Protein AF-A0A7T8HKU7-F1 (afdb_monomer)

Nearest PDB structures (foldseek):
  2hj9-assembly1_B  TM=3.446E-01  e=1.027E+00  Vibrio harveyi
  6kj7-assembly1_A  TM=3.377E-01  e=4.623E+00  Escherichia coli K-12
  3czc-assembly1_A  TM=3.729E-01  e=8.892E+00  Streptococcus mutans
  7zal-assembly3_FFF  TM=2.845E-01  e=6.412E+00  Cafeteria roenbergensis virus

Structure (mmCIF, N/CA/C/O backbone):
data_AF-A0A7T8HKU7-F1
#
_entry.id   AF-A0A7T8HKU7-F1
#
loop_
_atom_site.group_PDB
_atom_site.id
_atom_site.type_symbol
_atom_site.label_atom_id
_atom_site.label_alt_id
_atom_site.label_comp_id
_atom_site.label_asym_id
_atom_site.label_entity_id
_atom_site.label_seq_id
_atom_site.pdbx_PDB_ins_code
_atom_site.Cartn_x
_atom_site.Cartn_y
_atom_site.Cartn_z
_atom_site.occupancy
_atom_site.B_iso_or_equiv
_atom_site.auth_seq_id
_atom_site.auth_comp_id
_atom_site.auth_asym_id
_atom_site.auth_atom_id
_atom_site.pdbx_PDB_model_num
ATOM 1 N N . MET A 1 1 ? 14.904 -51.745 32.353 1.00 44.75 1 MET A N 1
ATOM 2 C CA . MET A 1 1 ? 15.086 -50.572 31.466 1.00 44.75 1 MET A CA 1
ATOM 3 C C . MET A 1 1 ? 13.757 -50.290 30.767 1.00 44.75 1 MET A C 1
ATOM 5 O O . MET A 1 1 ? 13.459 -50.963 29.797 1.00 44.75 1 MET A O 1
ATOM 9 N N . CYS A 1 2 ? 12.907 -49.401 31.296 1.00 52.78 2 CYS A N 1
ATOM 10 C CA . CYS A 1 2 ? 11.575 -49.121 30.721 1.00 52.78 2 CYS A CA 1
ATOM 11 C C . CYS A 1 2 ? 11.129 -47.667 30.998 1.00 52.78 2 CYS A C 1
ATOM 13 O O . CYS A 1 2 ? 10.018 -47.421 31.447 1.00 52.78 2 CYS A O 1
ATOM 15 N N . ILE A 1 3 ? 12.040 -46.697 30.829 1.00 51.31 3 ILE A N 1
ATOM 16 C CA . ILE A 1 3 ? 11.778 -45.273 31.145 1.00 51.31 3 ILE A CA 1
ATOM 17 C C . ILE A 1 3 ? 11.842 -44.380 29.886 1.00 51.31 3 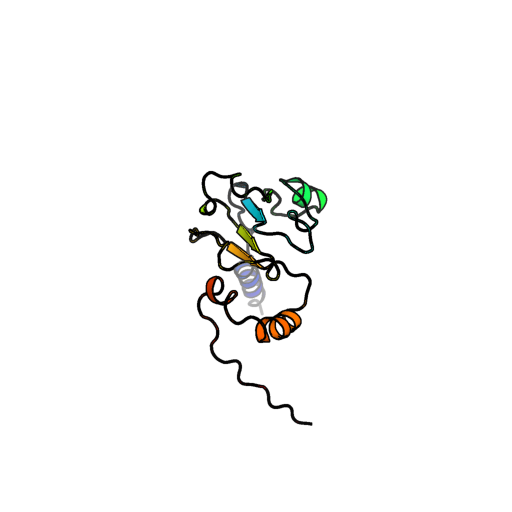ILE A C 1
ATOM 19 O O . ILE A 1 3 ? 11.428 -43.228 29.914 1.00 51.31 3 ILE A O 1
ATOM 23 N N . THR A 1 4 ? 12.279 -44.890 28.732 1.00 56.50 4 THR A N 1
ATOM 24 C CA . THR A 1 4 ? 12.531 -44.049 27.544 1.00 56.50 4 THR A CA 1
ATOM 25 C C . THR A 1 4 ? 11.332 -43.863 26.609 1.00 56.50 4 THR A C 1
ATOM 27 O O . THR A 1 4 ? 11.353 -42.953 25.790 1.00 56.50 4 THR A O 1
ATOM 30 N N . ALA A 1 5 ? 10.271 -44.671 26.715 1.00 55.97 5 ALA A N 1
ATOM 31 C CA . ALA A 1 5 ? 9.126 -44.573 25.798 1.00 55.97 5 ALA A CA 1
ATOM 32 C C . ALA A 1 5 ? 8.151 -43.430 26.157 1.00 55.97 5 ALA A C 1
ATOM 34 O O . ALA A 1 5 ? 7.617 -42.768 25.269 1.00 55.97 5 ALA A O 1
ATOM 35 N N . LEU A 1 6 ? 7.952 -43.152 27.453 1.00 54.91 6 LEU A N 1
ATOM 36 C CA . LEU A 1 6 ? 7.047 -42.091 27.920 1.00 54.91 6 LEU A CA 1
ATOM 37 C C . LEU A 1 6 ? 7.608 -40.676 27.699 1.00 54.91 6 LEU A C 1
ATOM 39 O O . LEU A 1 6 ? 6.844 -39.761 27.395 1.00 54.91 6 LEU A O 1
ATOM 43 N N . SER A 1 7 ? 8.927 -40.483 27.802 1.00 58.00 7 SER A N 1
ATOM 44 C CA . SER A 1 7 ? 9.551 -39.164 27.610 1.00 58.00 7 SER A CA 1
ATOM 45 C C . SER A 1 7 ? 9.520 -38.704 26.148 1.00 58.00 7 SER A C 1
ATOM 47 O O . SER A 1 7 ? 9.312 -37.522 25.870 1.00 58.00 7 SER A O 1
ATOM 49 N N . VAL A 1 8 ? 9.665 -39.634 25.200 1.00 59.22 8 VAL A N 1
ATOM 50 C CA . VAL A 1 8 ? 9.607 -39.339 23.761 1.00 59.22 8 VAL A CA 1
ATOM 51 C C . VAL A 1 8 ? 8.188 -38.942 23.341 1.00 59.22 8 VAL A C 1
ATOM 53 O O . VAL A 1 8 ? 8.017 -37.942 22.647 1.00 59.22 8 VAL A O 1
ATOM 56 N N . LEU A 1 9 ? 7.159 -39.641 23.831 1.00 55.94 9 LEU A N 1
ATOM 57 C CA . LEU A 1 9 ? 5.757 -39.304 23.547 1.00 55.94 9 LEU A CA 1
ATOM 58 C C . LEU A 1 9 ? 5.339 -37.946 24.130 1.00 55.94 9 LEU A C 1
ATOM 60 O O . LEU A 1 9 ? 4.647 -37.179 23.459 1.00 55.94 9 LEU A O 1
ATOM 64 N N . LEU A 1 10 ? 5.804 -37.601 25.336 1.00 55.50 10 LEU A N 1
ATOM 65 C CA . LEU A 1 10 ? 5.524 -36.295 25.939 1.00 55.50 10 LEU A CA 1
ATOM 66 C C . LEU A 1 10 ? 6.181 -35.151 25.145 1.00 55.50 10 LEU A C 1
ATOM 68 O O . LEU A 1 10 ? 5.586 -34.091 24.976 1.00 55.50 10 LEU A O 1
ATOM 72 N N . THR A 1 11 ? 7.373 -35.386 24.591 1.00 56.94 11 THR A N 1
ATOM 73 C CA . THR A 1 11 ? 8.101 -34.394 23.782 1.00 56.94 11 THR A CA 1
ATOM 74 C C . THR A 1 11 ? 7.449 -34.190 22.410 1.00 56.94 11 THR A C 1
ATOM 76 O O . THR A 1 11 ? 7.356 -33.058 21.934 1.00 56.94 11 THR A O 1
ATOM 79 N N . ILE A 1 12 ? 6.926 -35.254 21.791 1.00 57.00 12 ILE A N 1
ATOM 80 C CA . ILE A 1 12 ? 6.144 -35.156 20.546 1.00 57.00 12 ILE A CA 1
ATOM 81 C C . ILE A 1 12 ? 4.862 -34.345 20.787 1.00 57.00 12 ILE A C 1
ATOM 83 O O . ILE A 1 12 ? 4.508 -33.516 19.955 1.00 57.00 12 ILE A O 1
ATOM 87 N N . CYS A 1 13 ? 4.208 -34.506 21.942 1.00 56.12 13 CYS A N 1
ATOM 88 C CA . CYS A 1 13 ? 2.997 -33.758 22.292 1.00 56.12 13 CYS A CA 1
ATOM 89 C C . CYS A 1 13 ? 3.285 -32.273 22.603 1.00 56.12 13 CYS A C 1
ATOM 91 O O . CYS A 1 13 ? 2.556 -31.391 22.159 1.00 56.12 13 CYS A O 1
ATOM 93 N N . LEU A 1 14 ? 4.394 -31.976 23.292 1.00 56.59 14 LEU A N 1
ATOM 94 C CA . LEU A 1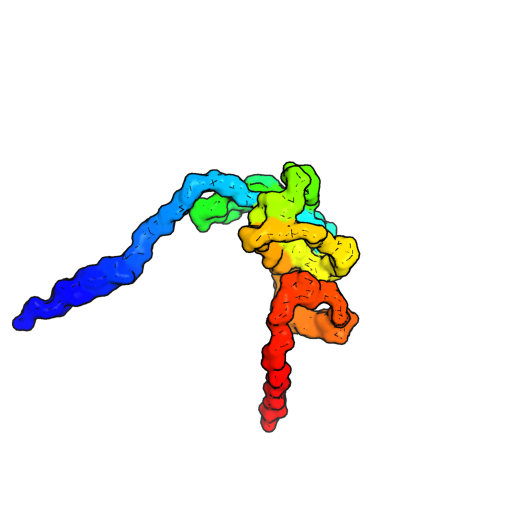 14 ? 4.819 -30.604 23.617 1.00 56.59 14 LEU A CA 1
ATOM 95 C C . LEU A 1 14 ? 5.365 -29.821 22.407 1.00 56.59 14 LEU A C 1
ATOM 97 O O . LEU A 1 14 ? 5.438 -28.593 22.452 1.00 56.59 14 LEU A O 1
ATOM 101 N N . THR A 1 15 ? 5.744 -30.508 21.326 1.00 56.88 15 THR A N 1
ATOM 102 C CA . THR A 1 15 ? 6.215 -29.891 20.072 1.00 56.88 15 THR A CA 1
ATOM 103 C C . THR A 1 15 ? 5.182 -29.940 18.947 1.00 56.88 15 THR A C 1
ATOM 105 O O . THR A 1 15 ? 5.373 -29.283 17.918 1.00 56.88 15 THR A O 1
ATOM 108 N N . TRP A 1 16 ? 4.059 -30.641 19.143 1.00 49.16 16 TRP A N 1
ATOM 109 C CA . TRP A 1 16 ? 2.934 -30.635 18.216 1.00 49.16 16 TRP A CA 1
ATOM 110 C C . TRP A 1 16 ? 2.253 -29.263 18.248 1.00 49.16 16 TRP A C 1
ATOM 112 O O . TRP A 1 16 ? 1.306 -29.006 18.990 1.00 49.16 16 TRP A O 1
ATOM 122 N N . ARG A 1 17 ? 2.733 -28.344 17.405 1.00 61.12 17 ARG A N 1
ATOM 123 C CA . ARG A 1 17 ? 1.914 -27.219 16.959 1.00 61.12 17 ARG A CA 1
ATOM 124 C C . ARG A 1 17 ? 0.782 -27.831 16.144 1.00 61.12 17 ARG A C 1
ATOM 126 O O . ARG A 1 17 ? 0.975 -28.146 14.973 1.00 61.12 17 ARG A O 1
ATOM 133 N N . GLY A 1 18 ? -0.361 -28.058 16.791 1.00 57.41 18 GLY A N 1
ATOM 134 C CA . GLY A 1 18 ? -1.584 -28.481 16.118 1.00 57.41 18 GLY A CA 1
ATOM 135 C C . GLY A 1 18 ? -1.896 -27.591 14.908 1.00 57.41 18 GLY A C 1
ATOM 136 O O . GLY A 1 18 ? -1.312 -26.508 14.769 1.00 57.41 18 GLY A O 1
ATOM 137 N N . PRO A 1 19 ? -2.795 -28.028 14.010 1.00 63.00 19 PRO A N 1
ATOM 138 C CA . PRO A 1 19 ? -3.178 -27.235 12.851 1.00 63.00 19 PRO A CA 1
ATOM 139 C C . PRO A 1 19 ? -3.534 -25.823 13.314 1.00 63.00 19 PRO A C 1
ATOM 141 O O . PRO A 1 19 ? -4.375 -25.644 14.196 1.00 63.00 19 PRO A O 1
ATOM 144 N N . VAL A 1 20 ? -2.836 -24.827 12.762 1.00 64.56 20 VAL A N 1
ATOM 145 C CA . VAL A 1 20 ? -3.129 -23.417 13.019 1.00 64.56 20 VAL A CA 1
ATOM 146 C C . VAL A 1 20 ? -4.603 -23.230 12.694 1.00 64.56 20 VAL A C 1
ATOM 148 O O . VAL A 1 20 ? -4.987 -23.348 11.532 1.00 64.56 20 VAL A O 1
ATOM 151 N N . LEU A 1 21 ? -5.429 -22.992 13.713 1.00 56.91 21 LEU A N 1
ATOM 152 C CA . LEU A 1 21 ? -6.835 -22.668 13.521 1.00 56.91 21 LEU A CA 1
ATOM 153 C C . LEU A 1 21 ? -6.872 -21.328 12.787 1.00 56.91 21 LEU A C 1
ATOM 155 O O . LEU A 1 21 ? -6.646 -20.272 13.377 1.00 56.91 21 LEU A O 1
ATOM 159 N N . ILE A 1 22 ? -7.045 -21.383 11.467 1.00 60.34 22 ILE A N 1
ATOM 160 C CA . ILE A 1 22 ? -7.225 -20.200 10.635 1.00 60.34 22 ILE A CA 1
ATOM 161 C C . ILE A 1 22 ? -8.612 -19.661 11.015 1.00 60.34 22 ILE A C 1
ATOM 163 O O . ILE A 1 22 ? -9.595 -20.383 10.836 1.00 60.34 22 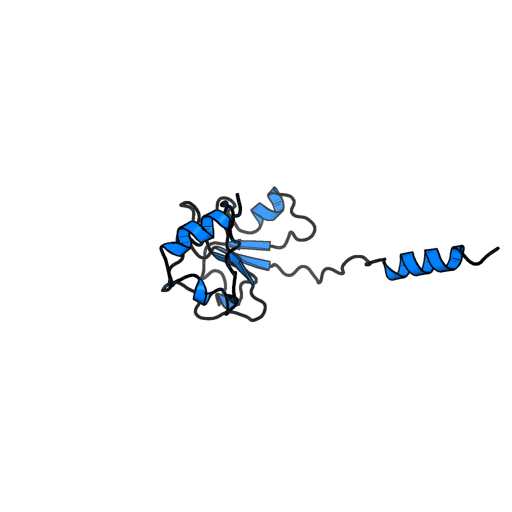ILE A O 1
ATOM 167 N N . PRO A 1 23 ? -8.719 -18.446 11.591 1.00 59.81 23 PRO A N 1
ATOM 168 C CA . PRO A 1 23 ? -10.017 -17.831 11.849 1.00 59.81 23 PRO A CA 1
ATOM 169 C C . PRO A 1 23 ? -10.821 -17.784 10.541 1.00 59.81 23 PRO A C 1
ATOM 171 O O . PRO A 1 23 ? -10.187 -17.708 9.484 1.00 59.81 23 PRO A O 1
ATOM 174 N N . PRO A 1 24 ? -12.168 -17.798 10.579 1.00 56.97 24 PRO A N 1
ATOM 175 C CA . PRO A 1 24 ? -12.991 -17.757 9.369 1.00 56.97 24 PRO A CA 1
ATOM 176 C C . PRO A 1 24 ? -12.451 -16.694 8.404 1.00 56.97 24 PRO A C 1
ATOM 178 O O . PRO A 1 24 ? -12.221 -15.553 8.816 1.00 56.97 24 PRO A O 1
ATOM 181 N N . GLU A 1 25 ? -12.141 -17.123 7.171 1.00 67.19 25 GLU A N 1
ATOM 182 C CA . GLU A 1 25 ? -11.357 -16.390 6.167 1.00 67.19 25 GLU A CA 1
ATOM 183 C C . GLU A 1 25 ? -12.027 -15.046 5.837 1.00 67.19 25 GLU A C 1
ATOM 185 O O . GLU A 1 25 ? -12.773 -14.923 4.870 1.00 67.19 25 GLU A O 1
ATOM 190 N N . SER A 1 26 ? -11.771 -14.014 6.639 1.00 84.31 26 SER A N 1
ATOM 191 C CA . SER A 1 26 ? -12.097 -12.631 6.294 1.00 84.31 26 SER A CA 1
ATOM 192 C C . SER A 1 26 ? -11.160 -12.175 5.182 1.00 84.31 26 SER A C 1
ATOM 194 O O . SER A 1 26 ? -9.952 -12.425 5.243 1.00 84.31 26 SER A O 1
ATOM 196 N N . THR A 1 27 ? -11.712 -11.529 4.150 1.00 90.31 27 THR A N 1
ATOM 197 C CA . THR A 1 27 ? -10.895 -11.026 3.042 1.00 90.31 27 THR A CA 1
ATOM 198 C C . THR A 1 27 ? -9.937 -9.966 3.563 1.00 90.31 27 THR A C 1
ATOM 200 O O . THR A 1 27 ? -10.364 -9.012 4.208 1.00 90.31 27 THR A O 1
ATOM 203 N N . LYS A 1 28 ? -8.647 -10.146 3.277 1.00 92.81 28 LYS A N 1
ATOM 204 C CA . LYS A 1 28 ? -7.600 -9.189 3.622 1.00 92.81 28 LYS A CA 1
ATOM 205 C C . LYS A 1 28 ? -7.377 -8.202 2.495 1.00 92.81 28 LYS A C 1
ATOM 207 O O . LYS A 1 28 ? -7.145 -8.619 1.364 1.00 92.81 28 LYS A O 1
ATOM 212 N N . TYR A 1 29 ? -7.424 -6.912 2.804 1.00 95.50 29 TYR A N 1
ATOM 213 C CA . TYR A 1 29 ? -7.282 -5.852 1.810 1.00 95.50 29 TYR A CA 1
ATOM 214 C C . TYR A 1 29 ? -5.880 -5.257 1.837 1.00 95.50 29 TYR A C 1
ATOM 216 O O . TYR A 1 29 ? -5.365 -4.866 2.886 1.00 95.50 29 TYR A O 1
ATOM 224 N N . ILE A 1 30 ? -5.261 -5.193 0.662 1.00 95.81 30 ILE A N 1
ATOM 225 C CA . ILE A 1 30 ? -3.891 -4.733 0.472 1.00 95.81 30 ILE A CA 1
ATOM 226 C C . ILE A 1 30 ? -3.902 -3.571 -0.521 1.00 95.81 30 ILE A C 1
ATOM 228 O O . ILE A 1 30 ? -4.428 -3.693 -1.627 1.00 95.81 30 ILE A O 1
ATOM 232 N N . LEU A 1 31 ? -3.314 -2.444 -0.126 1.00 96.62 31 LEU A N 1
ATOM 233 C CA . LEU A 1 31 ? -3.232 -1.240 -0.948 1.00 96.62 31 LEU A CA 1
ATOM 234 C C . LEU A 1 31 ? -1.820 -1.046 -1.501 1.00 96.62 31 LEU A C 1
ATOM 236 O O . LEU A 1 31 ? -0.849 -1.030 -0.748 1.00 96.62 31 LEU A O 1
ATOM 240 N N . TYR A 1 32 ? -1.708 -0.820 -2.803 1.00 96.88 32 TYR A N 1
ATOM 241 C CA . TYR A 1 32 ? -0.514 -0.276 -3.439 1.00 96.88 32 TYR A CA 1
ATOM 242 C C . TYR A 1 32 ? -0.569 1.250 -3.371 1.00 96.88 32 TYR A C 1
ATOM 244 O O . TYR A 1 32 ? -1.434 1.873 -3.982 1.00 96.88 32 TYR A O 1
ATOM 252 N N . TRP A 1 33 ? 0.319 1.859 -2.581 1.00 96.75 33 TRP A N 1
ATOM 253 C CA . TRP A 1 33 ? 0.216 3.281 -2.256 1.00 96.75 33 TRP A CA 1
ATOM 254 C C . TRP A 1 33 ? 0.614 4.188 -3.419 1.00 96.75 33 TRP A C 1
ATOM 256 O O . TRP A 1 33 ? -0.116 5.104 -3.786 1.00 96.75 33 TRP A O 1
ATOM 266 N N . ASN A 1 34 ? 1.791 3.954 -3.986 1.00 95.38 34 ASN A N 1
ATOM 267 C CA . ASN A 1 34 ? 2.440 4.782 -5.003 1.00 95.38 34 ASN A CA 1
ATOM 268 C C . ASN A 1 34 ? 3.056 3.904 -6.096 1.00 95.38 34 ASN A C 1
ATOM 270 O O . ASN A 1 34 ? 3.159 2.707 -5.907 1.00 95.38 34 ASN A O 1
ATOM 274 N N . THR A 1 35 ? 3.512 4.449 -7.222 1.00 94.94 35 THR A N 1
ATOM 275 C CA . THR A 1 35 ? 4.012 3.627 -8.342 1.00 94.94 35 THR A CA 1
ATOM 276 C C . THR A 1 35 ? 5.330 2.910 -8.028 1.00 94.94 35 TH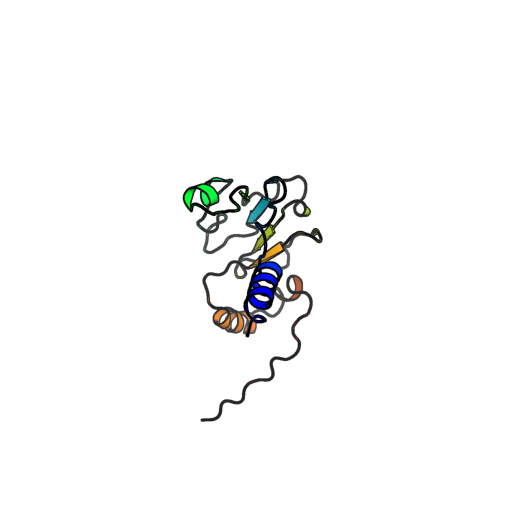R A C 1
ATOM 278 O O . THR A 1 35 ? 6.285 3.563 -7.614 1.00 94.94 35 THR A O 1
ATOM 281 N N . ALA A 1 36 ? 5.445 1.617 -8.317 1.00 93.12 36 ALA A N 1
ATOM 282 C CA . ALA A 1 36 ? 6.696 0.862 -8.274 1.00 93.12 36 ALA A CA 1
ATOM 283 C C . ALA A 1 36 ? 7.207 0.596 -9.693 1.00 93.12 36 ALA A C 1
ATOM 285 O O . ALA A 1 36 ? 6.460 0.096 -10.528 1.00 93.12 36 ALA A O 1
ATOM 286 N N . TYR A 1 37 ? 8.474 0.923 -9.971 1.00 91.25 37 TYR A N 1
ATOM 287 C CA . TYR A 1 37 ? 9.118 0.653 -11.270 1.00 91.25 37 TYR A CA 1
ATOM 288 C C . TYR A 1 37 ? 8.290 1.091 -12.501 1.00 91.25 37 TYR A C 1
ATOM 290 O O . TYR A 1 37 ? 8.266 0.408 -13.518 1.00 91.25 37 TYR A O 1
ATOM 298 N N . GLY A 1 38 ? 7.585 2.226 -12.402 1.00 91.19 38 GLY A N 1
ATOM 299 C CA . GLY A 1 38 ? 6.738 2.764 -13.478 1.00 91.19 38 GLY A CA 1
ATOM 300 C C . GLY A 1 38 ? 5.305 2.217 -13.533 1.00 91.19 38 GLY A C 1
ATOM 301 O O . GLY A 1 38 ? 4.525 2.677 -14.358 1.00 91.19 38 GLY A O 1
ATOM 302 N N . SER A 1 39 ? 4.923 1.295 -12.644 1.00 93.69 39 SER A N 1
ATOM 303 C CA . SER A 1 39 ? 3.577 0.714 -12.573 1.00 93.69 39 SER A CA 1
ATOM 304 C C . SER A 1 39 ? 2.886 1.037 -11.247 1.00 93.69 39 SER A C 1
ATOM 306 O O . SER A 1 39 ? 3.489 0.954 -10.177 1.00 93.69 39 SER A O 1
ATOM 308 N N . SER A 1 40 ? 1.595 1.369 -11.284 1.00 93.12 40 SER A N 1
ATOM 309 C CA . SER A 1 40 ? 0.754 1.486 -10.081 1.00 93.12 40 SER A CA 1
ATOM 310 C C . SER A 1 40 ? 0.309 0.124 -9.532 1.00 93.12 40 SER A C 1
ATOM 312 O O . SER A 1 40 ? -0.203 0.051 -8.421 1.00 93.12 40 SER A O 1
ATOM 314 N N . GLU A 1 41 ? 0.540 -0.955 -10.278 1.00 92.69 41 GLU A N 1
ATOM 315 C CA . GLU A 1 41 ? 0.088 -2.315 -9.967 1.00 92.69 41 GLU A CA 1
ATOM 316 C C . GLU A 1 41 ? 1.237 -3.256 -9.582 1.00 92.69 41 GLU A C 1
ATOM 318 O O . GLU A 1 41 ? 1.035 -4.449 -9.360 1.00 92.69 41 GLU A O 1
ATOM 323 N N . TYR A 1 42 ? 2.463 -2.726 -9.525 1.00 90.88 42 TYR A N 1
ATOM 324 C CA . TYR A 1 42 ? 3.657 -3.409 -9.014 1.00 90.88 42 TYR A CA 1
ATOM 325 C C . TYR A 1 42 ? 4.042 -4.658 -9.828 1.00 90.88 42 TYR A C 1
ATOM 327 O O . TYR A 1 42 ? 4.902 -5.423 -9.403 1.00 90.88 42 TYR A O 1
ATOM 335 N N . GLY A 1 43 ? 3.435 -4.846 -11.006 1.00 88.19 43 GLY A N 1
ATOM 336 C CA . GLY A 1 43 ? 3.621 -6.012 -11.873 1.00 88.19 43 GLY A CA 1
ATOM 337 C C . GLY A 1 43 ? 2.761 -7.230 -11.514 1.00 88.19 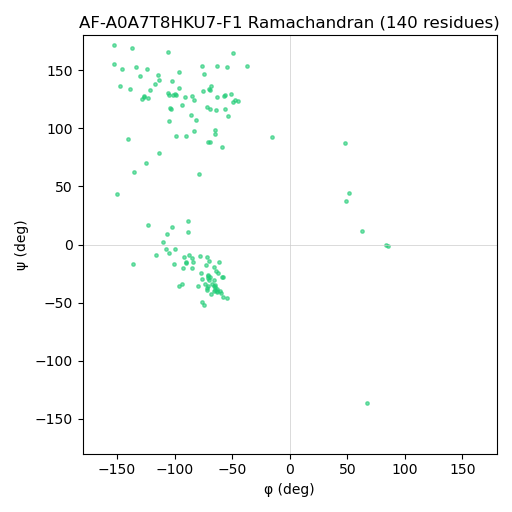43 GLY A C 1
ATOM 338 O O . GLY A 1 43 ? 2.834 -8.231 -12.219 1.00 88.19 43 GLY A O 1
ATOM 339 N N . PHE A 1 44 ? 1.934 -7.153 -10.464 1.00 84.88 44 PHE A N 1
ATOM 340 C CA . PHE A 1 44 ? 1.127 -8.277 -9.964 1.00 84.88 44 PHE A CA 1
ATOM 341 C C . PHE A 1 44 ? -0.374 -7.985 -9.921 1.00 84.88 44 PHE A C 1
ATOM 343 O O . PHE A 1 44 ? -1.066 -8.662 -9.179 1.00 84.88 44 PHE A O 1
ATOM 350 N N . CYS A 1 45 ? -0.876 -6.962 -10.615 1.00 75.31 45 CYS A N 1
ATOM 351 C CA . CYS A 1 45 ? -2.297 -6.573 -10.636 1.00 75.31 45 CYS A CA 1
ATOM 352 C C . CYS A 1 45 ? -3.295 -7.745 -10.599 1.00 75.31 45 CYS A C 1
ATOM 354 O O . CYS A 1 45 ? -3.009 -8.786 -11.167 1.00 75.31 45 CYS A O 1
ATOM 356 N N . CYS A 1 46 ? -4.535 -7.670 -10.120 1.00 89.25 46 CYS A N 1
ATOM 357 C CA . CYS A 1 46 ? -5.185 -6.860 -9.093 1.00 89.25 46 CYS A CA 1
ATOM 358 C C . CYS A 1 46 ? -6.371 -7.702 -8.570 1.00 89.25 46 CYS A C 1
ATOM 360 O O . CYS A 1 46 ? -6.730 -8.743 -9.128 1.00 89.25 46 CYS A O 1
ATOM 362 N N . GLY A 1 47 ? -7.027 -7.256 -7.505 1.00 93.00 47 GLY A N 1
ATOM 363 C CA . GLY A 1 47 ? -8.135 -7.968 -6.885 1.00 93.00 47 GLY A CA 1
ATOM 364 C C . GLY A 1 47 ? -7.677 -9.277 -6.248 1.00 93.00 47 GLY A C 1
ATOM 365 O O . GLY A 1 47 ? -6.661 -9.308 -5.554 1.00 93.00 47 GLY A O 1
ATOM 366 N N . LYS A 1 48 ? -8.439 -10.356 -6.451 1.00 92.62 48 LYS A N 1
ATOM 367 C CA . LYS A 1 48 ? -8.104 -11.687 -5.909 1.00 92.62 48 LYS A CA 1
ATOM 368 C C . LYS A 1 48 ? -7.249 -12.536 -6.854 1.00 92.62 48 LYS A C 1
ATOM 370 O O . LYS A 1 48 ? -6.674 -13.528 -6.413 1.00 92.62 48 LYS A O 1
ATOM 375 N N . GLU A 1 49 ? -7.175 -12.162 -8.133 1.00 90.56 49 GLU A N 1
ATOM 376 C CA . GLU A 1 49 ? -6.563 -12.968 -9.201 1.00 90.56 49 GLU A CA 1
ATOM 377 C C . GLU A 1 49 ? -5.120 -13.400 -8.897 1.00 90.56 49 GLU A C 1
ATOM 379 O O . GLU A 1 49 ? -4.864 -14.603 -8.980 1.00 90.56 49 GLU A O 1
ATOM 384 N N . PRO A 1 50 ? -4.216 -12.522 -8.414 1.00 90.06 50 PRO A N 1
ATOM 385 C CA . PRO A 1 50 ? -2.808 -12.883 -8.239 1.00 90.06 50 PRO A CA 1
ATOM 386 C C . PRO A 1 50 ? -2.629 -14.042 -7.260 1.00 90.06 50 PRO A C 1
ATOM 388 O O . PRO A 1 50 ? -1.858 -14.972 -7.486 1.00 90.06 50 PRO A O 1
ATOM 391 N N . TYR A 1 51 ? -3.402 -14.033 -6.176 1.00 89.38 51 TYR A N 1
ATOM 392 C CA . TYR A 1 51 ? -3.329 -15.052 -5.132 1.00 89.38 51 TYR A CA 1
ATOM 393 C C . TYR A 1 51 ? -3.890 -16.403 -5.589 1.00 89.38 51 TYR A C 1
ATOM 395 O O . TYR A 1 51 ? -3.449 -17.451 -5.110 1.00 89.38 51 TYR A O 1
ATOM 403 N N . VAL A 1 52 ? -4.844 -16.385 -6.525 1.00 87.56 52 VAL A N 1
ATOM 404 C CA . VAL A 1 52 ? -5.382 -17.591 -7.165 1.00 87.56 52 VAL A CA 1
ATOM 405 C C . VAL A 1 52 ? -4.387 -18.122 -8.194 1.00 87.56 52 VAL A C 1
ATOM 407 O O . VAL A 1 52 ? -4.023 -19.296 -8.132 1.00 87.56 52 VAL A O 1
ATOM 410 N N . LYS A 1 53 ? -3.892 -17.254 -9.083 1.00 89.06 53 LYS A N 1
ATOM 411 C CA . LYS A 1 53 ? -2.951 -17.584 -10.159 1.00 89.06 53 LYS A CA 1
ATOM 412 C C . LYS A 1 53 ? -1.656 -18.201 -9.641 1.00 89.06 53 LYS A C 1
ATOM 414 O O . LYS A 1 53 ? -1.202 -19.208 -10.174 1.00 89.06 53 LYS A O 1
ATOM 419 N N . TYR A 1 54 ? -1.077 -17.627 -8.586 1.00 88.25 54 TYR A N 1
ATOM 420 C CA . TYR A 1 54 ? 0.165 -18.114 -7.978 1.00 88.25 54 TYR A CA 1
ATOM 421 C C . TYR A 1 54 ? -0.057 -19.175 -6.888 1.00 88.25 54 TYR A C 1
ATOM 423 O O . TYR A 1 54 ? 0.879 -19.532 -6.176 1.00 88.25 54 TYR A O 1
ATOM 431 N N . ASN A 1 55 ? -1.282 -19.700 -6.757 1.00 86.88 55 ASN A N 1
ATOM 432 C CA . ASN A 1 55 ? -1.632 -20.781 -5.837 1.00 86.88 55 ASN A CA 1
ATOM 433 C C . ASN A 1 55 ? -1.182 -20.537 -4.377 1.00 86.88 55 ASN A C 1
ATOM 435 O O . ASN A 1 55 ? -0.640 -21.426 -3.717 1.00 86.88 55 ASN A O 1
ATOM 439 N N . CYS A 1 56 ? -1.394 -19.322 -3.860 1.00 83.44 56 CYS A N 1
ATOM 440 C CA . CYS A 1 56 ? -0.891 -18.902 -2.552 1.00 83.44 56 CYS A CA 1
ATOM 441 C C . CYS A 1 56 ? -1.634 -19.587 -1.389 1.00 83.44 56 CYS A C 1
ATOM 443 O O . CYS A 1 56 ? -2.608 -19.063 -0.857 1.00 83.44 56 CYS A O 1
ATOM 445 N N . HIS A 1 57 ? -1.176 -20.762 -0.960 1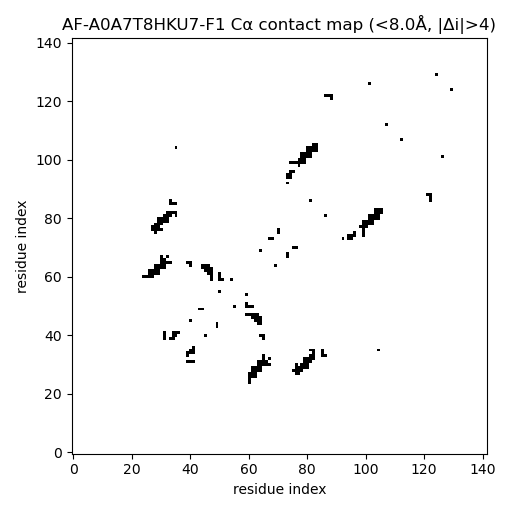.00 79.69 57 HIS A N 1
ATOM 446 C CA . HIS A 1 57 ? -1.734 -21.490 0.182 1.00 79.69 57 HIS A CA 1
ATOM 447 C C . HIS A 1 57 ? -0.976 -21.238 1.496 1.00 79.69 57 HIS A C 1
ATOM 449 O O . HIS A 1 57 ? 0.241 -21.067 1.470 1.00 79.69 57 HIS A O 1
ATOM 455 N N . PRO A 1 58 ? -1.657 -21.269 2.663 1.00 75.25 58 PRO A N 1
ATOM 456 C CA . PRO A 1 58 ? -3.092 -21.520 2.856 1.00 75.25 58 PRO A CA 1
ATOM 457 C C . PRO A 1 58 ? -3.978 -20.268 2.714 1.00 75.25 58 PRO A C 1
ATOM 459 O O . PRO A 1 58 ? -5.191 -20.407 2.626 1.00 75.25 58 PRO A O 1
ATOM 462 N N . ARG A 1 59 ? -3.397 -19.060 2.678 1.00 73.25 59 ARG A N 1
ATOM 463 C CA . ARG A 1 59 ? -4.144 -17.792 2.705 1.00 73.25 59 ARG A CA 1
ATOM 464 C C . ARG A 1 59 ? -4.322 -17.199 1.312 1.00 73.25 59 ARG A C 1
ATOM 466 O O . ARG A 1 59 ? -3.478 -16.434 0.849 1.00 73.25 59 ARG A O 1
ATOM 473 N N . ARG A 1 60 ? -5.450 -17.524 0.679 1.00 79.88 60 ARG A N 1
ATOM 474 C CA . ARG A 1 60 ? -5.827 -16.991 -0.641 1.00 79.88 60 ARG A CA 1
ATOM 475 C C . ARG A 1 60 ? -6.840 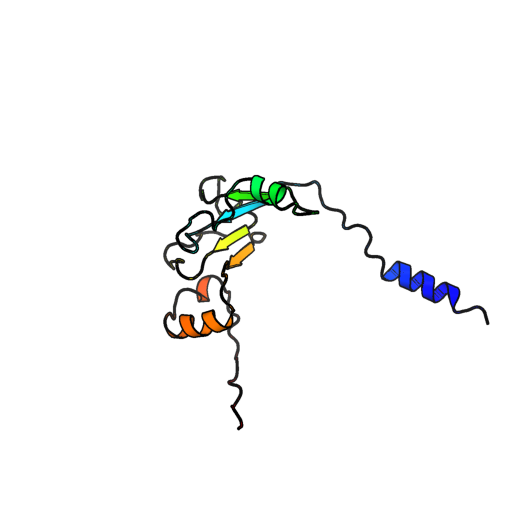-15.858 -0.584 1.00 79.88 60 ARG A C 1
ATOM 477 O O . ARG A 1 60 ? -7.011 -15.176 -1.591 1.00 79.88 60 ARG A O 1
ATOM 484 N N . ASN A 1 61 ? -7.540 -15.657 0.536 1.00 88.31 61 ASN A N 1
ATOM 485 C CA . ASN A 1 61 ? -8.580 -14.635 0.617 1.00 88.31 61 ASN A CA 1
ATOM 486 C C . ASN A 1 61 ? -7.990 -13.230 0.820 1.00 88.31 61 ASN A C 1
ATOM 488 O O . ASN A 1 61 ? -8.247 -12.557 1.815 1.00 88.31 61 ASN A O 1
ATOM 492 N N . CYS A 1 62 ? -7.181 -12.796 -0.139 1.00 91.69 62 CYS A N 1
ATOM 493 C CA . CYS A 1 62 ? -6.588 -11.472 -0.206 1.00 91.69 62 CYS A CA 1
ATOM 494 C C . CYS A 1 62 ? -7.149 -10.734 -1.422 1.00 91.69 62 CYS A C 1
ATOM 496 O O . CYS A 1 62 ? -7.429 -11.338 -2.457 1.00 91.69 62 CYS A O 1
ATOM 498 N N . TYR A 1 63 ? -7.309 -9.425 -1.290 1.00 94.38 63 TYR A N 1
ATOM 499 C CA . TYR A 1 63 ? -7.711 -8.527 -2.357 1.00 94.38 63 TYR A CA 1
ATOM 500 C C . TYR A 1 63 ? -6.713 -7.381 -2.422 1.00 94.38 63 TYR A C 1
ATOM 502 O O . TYR A 1 63 ? -6.487 -6.700 -1.420 1.00 94.38 63 TYR A O 1
ATOM 510 N N . VAL A 1 64 ? -6.125 -7.161 -3.594 1.00 95.31 64 VAL A N 1
ATOM 511 C CA . VAL A 1 64 ? -5.143 -6.098 -3.796 1.00 95.31 64 VAL A CA 1
ATOM 512 C C . VAL A 1 64 ? -5.656 -5.023 -4.744 1.00 95.31 64 VAL A C 1
ATOM 514 O O . VAL A 1 64 ? -6.354 -5.312 -5.710 1.00 95.31 64 VAL A O 1
ATOM 517 N N . THR A 1 65 ? -5.347 -3.762 -4.473 1.00 95.94 65 THR A N 1
ATOM 518 C CA . THR A 1 65 ? -5.779 -2.636 -5.308 1.00 95.94 65 THR A CA 1
ATOM 519 C C . THR A 1 65 ? -4.799 -1.480 -5.207 1.00 95.94 65 THR A C 1
ATOM 521 O O . THR A 1 65 ? -4.100 -1.340 -4.209 1.00 95.94 65 THR A O 1
ATOM 524 N N . ASN A 1 66 ? -4.755 -0.637 -6.232 1.00 95.44 66 ASN A N 1
ATOM 525 C CA . ASN A 1 66 ? -4.075 0.661 -6.225 1.00 95.44 66 ASN A CA 1
ATOM 526 C C . ASN A 1 66 ? -5.051 1.830 -5.984 1.00 95.44 66 ASN A C 1
ATOM 528 O O . ASN A 1 66 ? -4.632 2.981 -5.864 1.00 95.44 66 ASN A O 1
ATOM 532 N N . ASN A 1 67 ? -6.357 1.552 -5.899 1.00 95.88 67 ASN A N 1
ATOM 533 C CA . ASN A 1 67 ? -7.374 2.558 -5.627 1.00 95.88 67 ASN A CA 1
ATOM 534 C C . ASN A 1 67 ? -7.460 2.839 -4.118 1.00 95.88 67 ASN A C 1
ATOM 536 O O . ASN A 1 67 ? -7.996 2.040 -3.348 1.00 95.88 67 ASN A O 1
ATOM 540 N N . ARG A 1 68 ? -6.966 4.011 -3.708 1.00 94.88 68 ARG A N 1
ATOM 541 C CA . ARG A 1 68 ? -6.945 4.464 -2.306 1.00 94.88 68 ARG A CA 1
ATOM 542 C C . ARG A 1 68 ? -8.336 4.709 -1.709 1.00 94.88 68 ARG A C 1
ATOM 544 O O . ARG A 1 68 ? -8.460 4.712 -0.490 1.00 94.88 68 ARG A O 1
ATOM 551 N N . SER A 1 69 ? -9.353 4.885 -2.552 1.00 96.00 69 SER A N 1
ATOM 552 C CA . SER A 1 69 ? -10.755 5.112 -2.172 1.00 96.00 69 SER A CA 1
ATOM 553 C C . SER A 1 69 ? -11.620 3.858 -2.324 1.00 96.00 69 SER A C 1
ATOM 555 O O . SER A 1 69 ? -12.841 3.954 -2.366 1.00 96.00 69 SER A O 1
ATOM 557 N N . TYR A 1 70 ? -11.005 2.678 -2.468 1.00 96.12 70 TYR A N 1
ATOM 558 C CA . TYR A 1 70 ? -11.745 1.420 -2.597 1.00 96.12 70 TYR A CA 1
ATOM 559 C C . TYR A 1 70 ? -12.495 1.036 -1.310 1.00 96.12 70 TYR A C 1
ATOM 561 O O . TYR A 1 70 ? -13.577 0.461 -1.380 1.00 96.12 70 TYR A O 1
ATOM 569 N N . LEU A 1 71 ? -11.922 1.360 -0.147 1.00 95.06 71 LEU A N 1
ATOM 570 C CA . LEU A 1 71 ? -12.578 1.268 1.159 1.00 95.06 71 LEU A CA 1
ATOM 571 C C . LEU A 1 71 ? -12.941 2.674 1.651 1.00 95.06 71 LEU A C 1
ATOM 573 O O . LEU A 1 71 ? -12.425 3.665 1.131 1.00 95.06 71 LEU A O 1
ATOM 577 N N . GLU A 1 72 ? -13.798 2.754 2.669 1.00 94.69 72 GLU A N 1
ATOM 578 C CA . GLU A 1 72 ? -14.228 4.024 3.266 1.00 94.69 72 GLU A CA 1
ATOM 579 C C . GLU A 1 72 ? -13.040 4.826 3.822 1.00 94.69 72 GLU A C 1
ATOM 581 O O . GLU A 1 72 ? -12.942 6.036 3.610 1.00 94.69 72 GLU A O 1
ATOM 586 N N . SER A 1 73 ? -12.092 4.148 4.477 1.00 95.00 73 SER A N 1
ATOM 587 C CA . SER A 1 73 ? -10.874 4.753 5.003 1.00 95.00 73 SER A CA 1
ATOM 588 C C . SER A 1 73 ? -9.622 3.980 4.599 1.00 95.00 73 SER A C 1
ATOM 590 O O . SER A 1 73 ? -9.575 2.751 4.590 1.00 95.00 73 SER A O 1
ATOM 592 N N . VAL A 1 74 ? -8.526 4.712 4.374 1.00 95.88 74 VAL A N 1
ATOM 593 C CA . VAL A 1 74 ? -7.193 4.113 4.180 1.00 95.88 74 VAL A CA 1
ATOM 594 C C . VAL A 1 74 ? -6.782 3.260 5.388 1.00 95.88 74 VAL A C 1
ATOM 596 O O . VAL A 1 74 ? -6.044 2.293 5.228 1.00 95.88 74 VAL A O 1
ATOM 599 N N . SER A 1 75 ? -7.273 3.569 6.590 1.00 95.75 75 SER A N 1
ATOM 600 C CA . SER A 1 75 ? -6.996 2.782 7.800 1.00 95.75 75 SER A CA 1
ATOM 601 C C . SER A 1 75 ? -7.669 1.404 7.813 1.00 95.75 75 SER A C 1
ATOM 603 O O . SER A 1 75 ? -7.281 0.577 8.638 1.00 95.75 75 SER A O 1
ATOM 605 N N . ASP A 1 76 ? -8.640 1.158 6.926 1.00 95.12 76 ASP A N 1
ATOM 606 C CA . ASP A 1 76 ? -9.405 -0.097 6.866 1.00 95.12 76 ASP A CA 1
ATOM 607 C C . ASP A 1 76 ? -8.675 -1.186 6.072 1.00 95.12 76 ASP A C 1
ATOM 609 O O . ASP A 1 76 ? -9.006 -2.367 6.169 1.00 95.12 76 ASP A O 1
ATOM 613 N N . PHE A 1 77 ? -7.646 -0.815 5.306 1.00 96.38 77 PHE A N 1
ATOM 614 C CA . PHE A 1 77 ? -6.772 -1.788 4.661 1.00 96.38 77 PHE A CA 1
ATOM 615 C C . PHE A 1 77 ? -5.932 -2.528 5.711 1.00 96.38 77 PHE A C 1
ATOM 617 O O . PHE A 1 77 ? -5.322 -1.911 6.585 1.00 96.38 77 PHE A O 1
ATOM 624 N N . ASP A 1 78 ? -5.799 -3.849 5.590 1.00 95.75 78 ASP A N 1
ATOM 625 C CA . ASP A 1 78 ? -4.945 -4.642 6.482 1.00 95.75 78 ASP A CA 1
ATOM 626 C C . ASP A 1 78 ? -3.451 -4.380 6.239 1.00 95.75 78 ASP A C 1
ATOM 628 O O . ASP A 1 78 ? -2.630 -4.486 7.159 1.00 95.75 78 ASP A O 1
ATOM 632 N N . ALA A 1 79 ? -3.073 -4.054 4.999 1.00 95.75 79 ALA A N 1
ATOM 633 C CA . ALA A 1 79 ? -1.705 -3.688 4.662 1.00 95.75 79 ALA A CA 1
ATOM 634 C C . ALA A 1 79 ? -1.618 -2.631 3.558 1.00 95.75 79 ALA A C 1
ATOM 636 O O . ALA A 1 79 ? -2.457 -2.570 2.661 1.00 95.75 79 ALA A O 1
ATOM 637 N N . ILE A 1 80 ? -0.549 -1.838 3.605 1.00 96.81 80 ILE A N 1
ATOM 638 C CA . ILE A 1 80 ? -0.192 -0.866 2.572 1.00 96.81 80 ILE A CA 1
ATOM 639 C C . ILE A 1 80 ? 1.246 -1.129 2.131 1.00 96.81 80 ILE A C 1
ATOM 641 O O . ILE A 1 80 ? 2.156 -1.195 2.964 1.00 96.81 80 ILE A O 1
ATOM 645 N N . LEU A 1 81 ? 1.446 -1.280 0.825 1.00 95.81 81 LEU A N 1
ATOM 646 C CA . LEU A 1 81 ? 2.758 -1.393 0.209 1.00 95.81 81 LEU A CA 1
ATOM 647 C C . LEU A 1 81 ? 3.206 -0.034 -0.312 1.00 95.81 81 LEU A C 1
ATOM 649 O O . LEU A 1 81 ? 2.457 0.667 -0.992 1.00 95.81 81 LEU A O 1
ATOM 653 N N . PHE A 1 82 ? 4.459 0.289 -0.022 1.00 95.25 82 PHE A N 1
ATOM 654 C CA . PHE A 1 82 ? 5.122 1.501 -0.469 1.00 95.25 82 PHE A CA 1
ATOM 655 C C . PHE A 1 82 ? 6.358 1.140 -1.275 1.00 95.25 82 PHE A C 1
ATOM 657 O O . PHE A 1 82 ? 7.198 0.358 -0.826 1.00 95.25 82 PHE A O 1
ATOM 664 N N . HIS A 1 83 ? 6.526 1.779 -2.422 1.00 93.25 83 HIS A N 1
ATOM 665 C CA . HIS A 1 83 ? 7.783 1.755 -3.149 1.00 93.25 83 HIS A CA 1
ATOM 666 C C . HIS A 1 83 ? 8.629 2.970 -2.758 1.00 93.25 83 HIS A C 1
ATOM 668 O O . HIS A 1 83 ? 8.208 4.112 -2.931 1.00 93.25 83 HIS A O 1
ATOM 674 N N . GLN A 1 84 ? 9.826 2.743 -2.216 1.00 86.25 84 GLN A N 1
ATOM 675 C CA . GLN A 1 84 ? 10.597 3.804 -1.555 1.00 86.25 84 GLN A CA 1
ATOM 676 C C . GLN A 1 84 ? 11.048 4.932 -2.502 1.00 86.25 84 GLN A C 1
ATOM 678 O O . GLN A 1 84 ? 11.015 6.089 -2.088 1.00 86.25 84 GLN A O 1
ATOM 683 N N . ARG A 1 85 ? 11.411 4.657 -3.766 1.00 86.19 85 ARG A N 1
ATOM 684 C CA . ARG A 1 85 ? 11.965 5.701 -4.664 1.00 86.19 85 ARG A CA 1
ATOM 685 C C . ARG A 1 85 ? 10.952 6.764 -5.088 1.00 86.19 85 ARG A C 1
ATOM 687 O O . ARG A 1 85 ? 11.322 7.886 -5.402 1.00 86.19 85 ARG A O 1
ATOM 694 N N . THR A 1 86 ? 9.682 6.396 -5.138 1.00 90.50 86 THR A N 1
ATOM 695 C CA . THR A 1 86 ? 8.566 7.240 -5.596 1.00 90.50 86 THR A CA 1
ATOM 696 C C . THR A 1 86 ? 7.706 7.697 -4.422 1.00 90.50 86 THR A C 1
ATOM 698 O O . THR A 1 86 ? 6.602 8.201 -4.613 1.00 90.50 86 THR A O 1
ATOM 701 N N . LEU A 1 87 ? 8.156 7.449 -3.190 1.00 90.56 87 LEU A N 1
ATOM 702 C CA . LEU A 1 87 ? 7.439 7.826 -1.985 1.00 90.56 87 LEU A CA 1
ATOM 703 C C . LEU A 1 87 ? 7.734 9.289 -1.654 1.00 90.56 87 LEU A C 1
ATOM 705 O O . LEU A 1 87 ? 8.889 9.671 -1.471 1.00 90.56 87 LEU A O 1
ATOM 709 N N . SER A 1 88 ? 6.686 10.097 -1.529 1.00 89.25 88 SER A N 1
ATOM 710 C CA . SER A 1 88 ? 6.802 11.504 -1.147 1.00 89.25 88 SER A CA 1
ATOM 711 C C . SER A 1 88 ? 6.433 11.702 0.319 1.00 89.25 88 SER A C 1
ATOM 713 O O . SER A 1 88 ? 5.468 11.125 0.814 1.00 89.25 88 SER A O 1
ATOM 715 N N . SER A 1 89 ? 7.162 12.570 1.024 1.00 86.56 89 SER A N 1
ATOM 716 C CA . SER A 1 89 ? 6.846 12.937 2.413 1.00 86.56 89 SER A CA 1
ATOM 717 C C . SER A 1 89 ? 5.504 13.657 2.557 1.00 86.56 89 SER A C 1
ATOM 719 O O . SER A 1 89 ? 4.932 13.663 3.648 1.00 86.56 89 SER A O 1
ATOM 721 N N . ASN A 1 90 ? 5.032 14.276 1.472 1.00 92.19 90 ASN A N 1
ATOM 722 C CA . ASN A 1 90 ? 3.763 15.000 1.416 1.00 92.19 90 ASN A CA 1
ATOM 723 C C . ASN A 1 90 ? 2.590 14.079 1.057 1.00 92.19 90 ASN A C 1
ATOM 725 O O . ASN A 1 90 ? 1.443 14.501 1.141 1.00 92.19 90 ASN A O 1
ATOM 729 N N . ASP A 1 91 ? 2.878 12.837 0.667 1.00 92.44 91 ASP A N 1
ATOM 730 C CA . ASP A 1 91 ? 1.896 11.853 0.229 1.00 92.44 91 ASP A CA 1
ATOM 731 C C . ASP A 1 91 ? 2.021 10.580 1.071 1.00 92.44 91 ASP A C 1
ATOM 733 O O . ASP A 1 91 ? 2.507 9.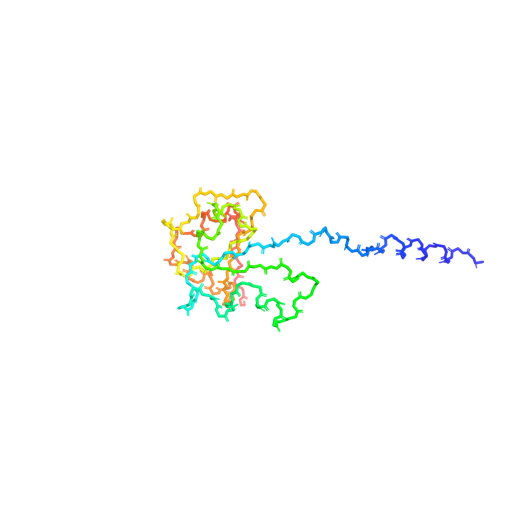540 0.624 1.00 92.44 91 ASP A O 1
ATOM 737 N N . LEU A 1 92 ? 1.626 10.694 2.337 1.00 92.81 92 LEU A N 1
ATOM 738 C CA . LEU A 1 92 ? 1.568 9.590 3.289 1.00 92.81 92 LEU A CA 1
ATOM 739 C C . LEU A 1 92 ? 0.151 9.481 3.862 1.00 92.81 92 LEU A C 1
ATOM 741 O O . LEU A 1 92 ? -0.525 10.506 3.990 1.00 92.81 92 LEU A O 1
ATOM 745 N N . PRO A 1 93 ? -0.298 8.277 4.259 1.00 92.94 93 PRO A N 1
ATOM 746 C CA . PRO A 1 93 ? -1.574 8.126 4.942 1.00 92.94 93 PRO A CA 1
ATOM 747 C C . PRO A 1 93 ? -1.611 9.006 6.193 1.00 92.94 93 PRO A C 1
ATOM 749 O O . PRO A 1 93 ? -0.703 8.957 7.026 1.00 92.94 93 PRO A O 1
ATOM 752 N N . SER A 1 94 ? -2.667 9.803 6.335 1.00 90.81 94 SER A N 1
ATOM 753 C CA . SER A 1 94 ? -2.841 10.704 7.480 1.00 90.81 94 SER A CA 1
ATOM 754 C C . SER A 1 94 ? -3.159 9.957 8.777 1.00 90.81 94 SER A C 1
ATOM 756 O O . SER A 1 94 ? -2.869 10.449 9.866 1.00 90.81 94 SER A O 1
ATOM 758 N N . LYS A 1 95 ? -3.749 8.764 8.664 1.00 90.75 95 LYS A N 1
ATOM 759 C CA . LYS A 1 95 ? -4.113 7.880 9.772 1.00 90.75 95 LYS A CA 1
ATOM 760 C C . LYS A 1 95 ? -3.668 6.455 9.458 1.00 90.75 95 LYS A C 1
ATOM 762 O O . LYS A 1 95 ? -3.560 6.079 8.293 1.00 90.75 95 LYS A O 1
ATOM 767 N N . ARG A 1 96 ? -3.406 5.688 10.516 1.00 91.00 96 ARG A N 1
ATOM 768 C CA . ARG A 1 96 ? -3.036 4.272 10.460 1.00 91.00 96 ARG A CA 1
ATOM 769 C C . ARG A 1 96 ? -3.751 3.524 11.579 1.00 91.00 96 ARG A C 1
ATOM 771 O O . ARG A 1 96 ? -3.722 3.971 12.724 1.00 91.00 96 ARG A O 1
ATOM 778 N N . SER A 1 97 ? -4.340 2.375 11.260 1.00 93.38 97 SER A N 1
ATOM 779 C CA . SER A 1 97 ? -4.864 1.449 12.271 1.00 93.38 97 SER A CA 1
ATOM 780 C C . SER A 1 97 ? -3.726 0.693 12.970 1.00 93.38 97 SER A C 1
ATOM 782 O O . SER A 1 97 ? -2.723 0.349 12.343 1.00 93.38 97 SER A O 1
ATOM 784 N N . LEU A 1 98 ? -3.881 0.370 14.258 1.00 93.31 98 LEU A N 1
ATOM 785 C CA . LEU A 1 98 ? -2.884 -0.396 15.026 1.00 93.31 98 LEU A CA 1
ATOM 786 C C . LEU A 1 98 ? -2.592 -1.778 14.421 1.00 93.31 98 LEU A C 1
ATOM 788 O O . LEU A 1 98 ? -1.488 -2.299 14.568 1.00 93.31 98 LEU A O 1
ATOM 792 N N . HIS A 1 99 ? -3.561 -2.357 13.714 1.00 90.44 99 HIS A N 1
ATOM 793 C CA . HIS A 1 99 ? -3.426 -3.669 13.079 1.00 90.44 99 HIS A CA 1
ATOM 794 C C . HIS A 1 99 ? -2.929 -3.597 11.629 1.00 90.44 99 HIS A C 1
ATOM 796 O O . HIS A 1 99 ? -2.561 -4.624 11.056 1.00 90.44 99 HIS A O 1
ATOM 802 N N . GLN A 1 100 ? -2.880 -2.398 11.044 1.00 95.31 100 GLN A N 1
ATOM 803 C CA . GLN A 1 100 ? -2.454 -2.191 9.666 1.00 95.31 100 GLN A CA 1
ATOM 804 C C . GLN A 1 100 ? -0.934 -2.314 9.540 1.00 95.31 100 GLN A C 1
ATOM 806 O O . GLN A 1 100 ? -0.173 -1.694 10.294 1.00 95.31 100 GLN A O 1
ATOM 811 N N . ARG A 1 101 ? -0.469 -3.086 8.554 1.00 95.69 101 ARG A N 1
ATOM 812 C CA . ARG A 1 101 ? 0.960 -3.291 8.273 1.00 95.69 101 ARG A CA 1
ATOM 813 C C . ARG A 1 101 ? 1.445 -2.426 7.118 1.00 95.69 101 ARG A C 1
ATOM 815 O O . ARG A 1 101 ? 0.858 -2.439 6.045 1.00 95.69 101 ARG A O 1
ATOM 822 N N . TYR A 1 102 ? 2.546 -1.710 7.325 1.00 95.31 102 TYR A N 1
ATOM 823 C CA . TYR A 1 102 ? 3.240 -0.991 6.254 1.00 95.31 102 TYR A CA 1
ATOM 824 C C . TYR A 1 102 ? 4.414 -1.828 5.777 1.00 95.31 102 TYR A C 1
ATOM 826 O O . TYR A 1 102 ? 5.209 -2.299 6.590 1.00 95.31 102 TYR A O 1
ATOM 834 N N . ILE A 1 103 ? 4.492 -2.035 4.469 1.00 93.62 103 ILE A N 1
ATOM 835 C CA . ILE A 1 103 ? 5.459 -2.928 3.840 1.00 93.62 103 ILE A CA 1
ATOM 836 C C . ILE A 1 103 ? 6.196 -2.137 2.765 1.00 93.62 103 ILE A C 1
ATOM 838 O O . ILE A 1 103 ? 5.570 -1.523 1.904 1.00 93.62 103 ILE A O 1
ATOM 842 N N . PHE A 1 104 ? 7.525 -2.151 2.797 1.00 91.62 104 PHE A N 1
ATOM 843 C CA . PHE A 1 104 ? 8.315 -1.613 1.695 1.00 91.62 104 PHE A CA 1
ATOM 844 C C . PHE A 1 104 ? 8.494 -2.678 0.618 1.00 91.62 104 PHE A C 1
ATOM 846 O O . PHE A 1 104 ? 8.927 -3.791 0.910 1.00 91.62 104 PHE A O 1
ATOM 853 N N . TYR A 1 105 ? 8.166 -2.325 -0.621 1.00 90.69 105 TYR A N 1
ATOM 854 C CA . TYR A 1 105 ? 8.383 -3.161 -1.792 1.00 90.69 105 TYR A CA 1
ATOM 855 C C . TYR A 1 105 ? 9.581 -2.644 -2.583 1.00 90.69 105 TYR A C 1
ATOM 857 O O . TYR A 1 105 ? 9.574 -1.514 -3.078 1.00 90.69 105 TYR A O 1
ATOM 865 N N . LEU A 1 106 ? 10.608 -3.484 -2.678 1.00 88.25 106 LEU A N 1
ATOM 866 C CA . LEU A 1 106 ? 11.862 -3.225 -3.370 1.00 88.25 106 LEU A CA 1
ATOM 867 C C . LEU A 1 106 ? 12.379 -4.553 -3.934 1.00 88.25 106 LEU A C 1
ATOM 869 O O . LEU A 1 106 ? 12.352 -5.566 -3.242 1.00 88.25 106 LEU A O 1
ATOM 873 N N . LEU A 1 107 ? 12.860 -4.534 -5.175 1.00 86.25 107 LEU A N 1
ATOM 874 C CA . LEU A 1 107 ? 13.597 -5.647 -5.787 1.00 86.25 107 LEU A CA 1
ATOM 875 C C . LEU A 1 107 ? 15.092 -5.607 -5.444 1.00 86.25 107 LEU A C 1
ATOM 877 O O . LEU A 1 107 ? 15.791 -6.607 -5.564 1.00 86.25 107 LEU A O 1
ATOM 881 N N . GLU A 1 108 ? 15.582 -4.439 -5.033 1.00 81.88 108 GLU A N 1
ATOM 882 C CA . GLU A 1 108 ? 16.987 -4.219 -4.701 1.00 81.88 108 GLU A CA 1
ATOM 883 C C . GLU A 1 108 ? 17.349 -4.803 -3.334 1.00 81.88 108 GLU A C 1
ATOM 885 O O . GLU A 1 108 ? 16.525 -4.850 -2.417 1.00 81.88 108 GLU A O 1
ATOM 890 N N . SER A 1 109 ? 18.624 -5.156 -3.163 1.00 80.25 109 SER A N 1
ATOM 891 C CA . SER A 1 109 ? 19.163 -5.531 -1.858 1.00 80.25 109 SER A CA 1
ATOM 892 C C . SER A 1 109 ? 19.093 -4.363 -0.856 1.00 80.25 109 SER A C 1
ATOM 894 O O . SER A 1 109 ? 19.188 -3.190 -1.236 1.00 80.25 109 SER A O 1
ATOM 896 N N . PRO A 1 110 ? 19.021 -4.644 0.459 1.00 69.31 110 PRO A N 1
ATOM 897 C CA . PRO A 1 110 ? 19.026 -3.596 1.482 1.00 69.31 110 PRO A CA 1
ATOM 898 C C . PRO A 1 110 ? 20.319 -2.761 1.481 1.00 69.31 110 PRO A C 1
ATOM 900 O O . PRO A 1 110 ? 20.303 -1.598 1.881 1.00 69.31 110 PRO A O 1
ATOM 903 N N . SER A 1 111 ? 21.436 -3.305 0.985 1.00 71.50 111 SER A N 1
ATOM 904 C CA . SER A 1 111 ? 22.687 -2.554 0.818 1.00 71.50 111 SER A CA 1
ATOM 905 C C . SER A 1 111 ? 22.566 -1.417 -0.204 1.00 71.50 111 SER A C 1
ATOM 907 O O . SER A 1 111 ? 23.117 -0.340 0.024 1.00 71.50 111 SER A O 1
ATOM 909 N N . ASN A 1 112 ? 21.779 -1.601 -1.272 1.00 65.94 112 ASN A N 1
ATOM 910 C CA . ASN A 1 112 ? 21.489 -0.541 -2.244 1.00 65.94 112 ASN A CA 1
ATOM 911 C C . ASN A 1 112 ? 20.673 0.602 -1.620 1.00 65.94 112 ASN A C 1
ATOM 913 O O . ASN A 1 112 ? 20.847 1.767 -1.983 1.00 65.94 112 ASN A O 1
ATOM 917 N N . MET A 1 113 ? 19.830 0.301 -0.625 1.00 60.00 113 MET A N 1
ATOM 918 C CA . MET A 1 113 ? 19.066 1.322 0.093 1.00 60.00 113 MET A CA 1
ATOM 919 C C . MET A 1 113 ? 19.977 2.253 0.906 1.00 60.00 113 MET A C 1
ATOM 921 O O . MET A 1 113 ? 19.750 3.463 0.914 1.00 60.00 113 MET A O 1
ATOM 925 N N . LEU A 1 114 ? 21.028 1.736 1.553 1.00 57.41 114 LEU A N 1
ATOM 926 C CA . LEU A 1 114 ? 21.971 2.563 2.320 1.00 57.41 114 LEU A CA 1
ATOM 927 C C . LEU A 1 114 ? 22.717 3.563 1.427 1.00 57.41 114 LEU A C 1
ATOM 929 O O . LEU A 1 114 ? 22.834 4.730 1.798 1.00 57.41 114 LEU A O 1
ATOM 933 N N . TYR A 1 115 ? 23.137 3.146 0.230 1.00 55.06 115 TYR A N 1
ATOM 934 C CA . TYR A 1 115 ? 23.807 4.032 -0.728 1.00 55.06 115 TYR A CA 1
ATOM 935 C C . TYR A 1 115 ? 22.887 5.169 -1.199 1.00 55.06 115 TYR A C 1
ATOM 937 O O . TYR A 1 115 ? 23.295 6.325 -1.279 1.00 55.06 115 TYR A O 1
ATOM 945 N N . GLN A 1 116 ? 21.607 4.864 -1.430 1.00 54.62 116 GLN A N 1
ATOM 946 C CA . GLN A 1 116 ? 20.621 5.847 -1.883 1.00 54.62 116 GLN A CA 1
ATOM 947 C C . GLN A 1 116 ? 20.155 6.788 -0.754 1.00 54.62 116 GLN A C 1
ATOM 949 O O . GLN A 1 116 ? 19.846 7.954 -0.997 1.00 54.62 116 GLN A O 1
ATOM 954 N N . THR A 1 117 ? 20.151 6.314 0.498 1.00 51.00 117 THR A N 1
ATOM 955 C CA . THR A 1 117 ? 19.734 7.102 1.675 1.00 51.00 117 THR A CA 1
ATOM 956 C C . THR A 1 117 ? 20.808 8.099 2.124 1.00 51.00 117 THR A C 1
ATOM 958 O O . THR A 1 117 ? 20.465 9.144 2.677 1.00 51.00 117 THR A O 1
ATOM 961 N N . LEU A 1 118 ? 22.089 7.857 1.813 1.00 51.59 118 LEU A N 1
ATOM 962 C CA . LEU A 1 118 ? 23.162 8.843 2.022 1.00 51.59 118 LEU A CA 1
ATOM 963 C C . LEU A 1 118 ? 22.954 10.140 1.210 1.00 51.59 118 LEU A C 1
ATOM 965 O O . LEU A 1 118 ? 23.540 11.164 1.553 1.00 51.59 118 LEU A O 1
ATOM 969 N N . HIS A 1 119 ? 22.063 10.134 0.208 1.00 47.62 119 HIS A N 1
ATOM 970 C CA . HIS A 1 119 ? 21.687 11.316 -0.576 1.00 47.62 119 HIS A CA 1
ATOM 971 C C . HIS A 1 119 ? 20.281 11.882 -0.289 1.00 47.62 119 HIS A C 1
ATOM 973 O O . HIS A 1 119 ? 19.944 12.932 -0.831 1.00 47.62 119 HIS A O 1
ATOM 979 N N . VAL A 1 120 ? 19.454 11.264 0.570 1.00 46.03 120 VAL A N 1
ATOM 980 C CA . VAL A 1 120 ? 18.077 11.738 0.841 1.00 46.03 120 VAL A CA 1
ATOM 981 C C . VAL A 1 120 ? 17.733 11.614 2.330 1.00 46.03 120 VAL A C 1
ATOM 983 O O . VAL A 1 120 ? 17.213 10.606 2.802 1.00 46.03 120 VAL A O 1
ATOM 986 N N . THR A 1 121 ? 17.994 12.670 3.099 1.00 48.00 121 THR A N 1
ATOM 987 C CA . THR A 1 121 ? 17.968 12.651 4.574 1.00 48.00 121 THR A CA 1
ATOM 988 C C . THR A 1 121 ? 16.622 12.953 5.247 1.00 48.00 121 THR A C 1
ATOM 990 O O . THR A 1 121 ? 16.627 13.304 6.425 1.00 48.00 121 THR A O 1
ATOM 993 N N . ARG A 1 122 ? 15.444 12.835 4.605 1.00 49.50 122 ARG A N 1
ATOM 994 C CA . ARG A 1 122 ? 14.183 13.236 5.296 1.00 49.50 122 ARG A CA 1
ATOM 995 C C . ARG A 1 122 ? 12.945 12.337 5.195 1.00 49.50 122 ARG A C 1
ATOM 997 O O . ARG A 1 122 ? 12.077 12.465 6.054 1.00 49.50 122 ARG A O 1
ATOM 1004 N N . THR A 1 123 ? 12.842 11.393 4.259 1.00 47.69 123 THR A N 1
ATOM 1005 C CA . THR A 1 123 ? 11.554 10.690 4.028 1.00 47.69 123 THR A CA 1
ATOM 1006 C C . THR A 1 123 ? 11.405 9.367 4.797 1.00 47.69 123 THR A C 1
ATOM 1008 O O . THR A 1 123 ? 10.314 9.047 5.265 1.00 47.69 123 THR A O 1
ATOM 1011 N N . ALA A 1 124 ? 12.489 8.611 5.011 1.00 48.44 124 ALA A N 1
ATOM 1012 C CA . ALA A 1 124 ? 12.420 7.273 5.623 1.00 48.44 124 ALA A CA 1
ATOM 1013 C C . ALA A 1 124 ? 12.087 7.281 7.133 1.00 48.44 124 ALA A C 1
ATOM 1015 O O . ALA A 1 124 ? 11.476 6.344 7.648 1.00 48.44 124 ALA A O 1
ATOM 1016 N N . ALA A 1 125 ? 12.429 8.362 7.840 1.00 49.84 125 ALA A N 1
ATOM 1017 C CA . ALA A 1 125 ? 12.287 8.466 9.295 1.00 49.84 125 ALA A CA 1
ATOM 1018 C C . ALA A 1 125 ? 10.832 8.590 9.790 1.00 49.84 125 ALA A C 1
ATOM 1020 O O . ALA A 1 125 ? 10.584 8.499 10.989 1.00 49.84 125 ALA A O 1
ATOM 1021 N N . LYS A 1 126 ? 9.864 8.816 8.890 1.00 48.22 126 LYS A N 1
ATOM 1022 C CA . LYS A 1 126 ? 8.455 9.025 9.263 1.00 48.22 126 LYS A CA 1
ATOM 1023 C C . LYS A 1 126 ? 7.623 7.737 9.253 1.00 48.22 126 LYS A C 1
ATOM 1025 O O . LYS A 1 126 ? 6.592 7.680 9.911 1.00 48.22 126 LYS A O 1
ATOM 1030 N N . ILE A 1 127 ? 8.081 6.702 8.543 1.00 52.56 127 ILE A N 1
ATOM 1031 C CA . ILE A 1 127 ? 7.447 5.370 8.513 1.00 52.56 127 ILE A CA 1
ATOM 1032 C C . ILE A 1 127 ? 8.125 4.420 9.503 1.00 52.56 127 ILE A C 1
ATOM 1034 O O . ILE A 1 127 ? 7.463 3.607 10.149 1.00 52.56 127 ILE A O 1
ATOM 1038 N N . ILE A 1 128 ? 9.442 4.547 9.653 1.00 51.50 128 ILE A N 1
ATOM 1039 C CA . ILE A 1 128 ? 10.225 3.779 10.611 1.00 51.50 128 ILE A CA 1
ATOM 1040 C C . ILE A 1 128 ? 10.237 4.586 11.907 1.00 51.50 128 ILE A C 1
ATOM 1042 O O . ILE A 1 128 ? 11.052 5.491 12.076 1.00 51.50 128 ILE A O 1
ATOM 1046 N N . GLY A 1 129 ? 9.302 4.294 12.815 1.00 42.84 129 GLY A N 1
ATOM 1047 C CA . GLY A 1 129 ? 9.405 4.769 14.193 1.00 42.84 129 GLY A CA 1
ATOM 1048 C C . GLY A 1 129 ? 10.816 4.477 14.708 1.00 42.84 129 GLY A C 1
ATOM 1049 O O . GLY A 1 129 ? 11.284 3.352 14.575 1.00 42.84 129 GLY A O 1
ATOM 1050 N N . ARG A 1 130 ? 11.505 5.523 15.181 1.00 44.19 130 ARG A N 1
ATOM 1051 C CA . ARG A 1 130 ? 12.869 5.534 15.741 1.00 44.19 130 ARG A CA 1
ATOM 1052 C C . ARG A 1 130 ? 13.419 4.146 16.125 1.00 44.19 130 ARG A C 1
ATOM 1054 O O . ARG A 1 130 ? 13.307 3.733 17.269 1.00 44.19 130 ARG A O 1
ATOM 1061 N N . CYS A 1 131 ? 14.117 3.510 15.190 1.00 40.22 131 CYS A N 1
ATOM 1062 C CA . CYS A 1 131 ? 15.142 2.503 15.461 1.00 40.22 131 CYS A CA 1
ATOM 1063 C C . CYS A 1 131 ? 16.350 2.805 14.569 1.00 40.22 131 CYS A C 1
ATOM 1065 O O . CYS A 1 131 ? 16.714 2.037 13.687 1.00 40.22 131 CYS A O 1
ATOM 1067 N N . VAL A 1 132 ? 16.959 3.973 14.774 1.00 46.69 132 VAL A N 1
ATOM 1068 C CA . VAL A 1 132 ? 18.364 4.184 14.414 1.00 46.69 132 VAL A CA 1
ATOM 1069 C C . VAL A 1 132 ? 19.100 4.392 15.727 1.00 46.69 132 VAL A C 1
ATOM 1071 O O . VAL A 1 132 ? 19.352 5.514 16.150 1.00 46.69 132 VAL A O 1
ATOM 1074 N N . THR A 1 133 ? 19.375 3.293 16.423 1.00 42.47 133 THR A N 1
ATOM 1075 C CA . THR A 1 133 ? 20.412 3.264 17.452 1.00 42.47 133 THR A CA 1
ATOM 1076 C C . THR A 1 133 ? 21.599 2.518 16.865 1.00 42.47 133 THR A C 1
ATOM 1078 O O . THR A 1 133 ? 21.545 1.307 16.692 1.00 42.47 133 THR A O 1
ATOM 1081 N N . ASN A 1 134 ? 22.636 3.289 16.537 1.00 38.19 134 ASN A N 1
ATOM 1082 C CA . ASN A 1 134 ? 24.037 2.886 16.427 1.00 38.19 134 ASN A CA 1
ATOM 1083 C C . ASN A 1 134 ? 24.345 1.617 15.618 1.00 38.19 134 ASN A C 1
ATOM 1085 O O . ASN A 1 134 ? 24.572 0.552 16.183 1.00 38.19 134 ASN A O 1
ATOM 1089 N N . TYR A 1 135 ? 24.531 1.773 14.305 1.00 37.81 135 TYR A N 1
ATOM 1090 C CA . TYR A 1 135 ? 25.553 0.975 13.626 1.00 37.81 135 TYR A CA 1
ATOM 1091 C C . TYR A 1 135 ? 26.899 1.677 13.831 1.00 37.81 135 TYR A C 1
ATOM 1093 O O . TYR A 1 135 ? 27.224 2.652 13.152 1.00 37.81 135 TYR A O 1
ATOM 1101 N N . SER A 1 136 ? 27.666 1.210 14.815 1.00 38.62 136 SER A N 1
ATOM 1102 C CA . SER A 1 136 ? 29.108 1.434 14.850 1.00 38.62 136 SER A CA 1
ATOM 1103 C C . SER A 1 136 ? 29.705 0.873 13.556 1.00 38.62 136 SER A C 1
ATOM 1105 O O . SER A 1 136 ? 29.425 -0.259 13.161 1.00 38.62 136 SER A O 1
ATOM 1107 N N . LYS A 1 137 ? 30.491 1.698 12.857 1.00 36.56 137 LYS A N 1
ATOM 1108 C CA . LYS A 1 137 ? 31.261 1.289 11.675 1.00 36.56 137 LYS A CA 1
ATOM 1109 C C . LYS A 1 137 ? 32.070 0.023 12.008 1.00 36.56 137 LYS A C 1
ATOM 1111 O O . LYS A 1 137 ? 32.818 0.071 12.984 1.00 36.56 137 LYS A O 1
ATOM 1116 N N . PRO A 1 138 ? 32.023 -1.056 11.209 1.00 36.41 138 PRO A N 1
ATOM 1117 C CA . PRO A 1 138 ? 33.088 -2.037 11.252 1.00 36.41 138 PRO A CA 1
ATOM 1118 C C . PRO A 1 138 ? 34.317 -1.404 10.595 1.00 36.41 138 PRO A C 1
ATOM 1120 O O . PRO A 1 138 ? 34.288 -1.003 9.430 1.00 36.41 138 PRO A O 1
ATOM 1123 N N . SER A 1 139 ? 35.383 -1.259 11.374 1.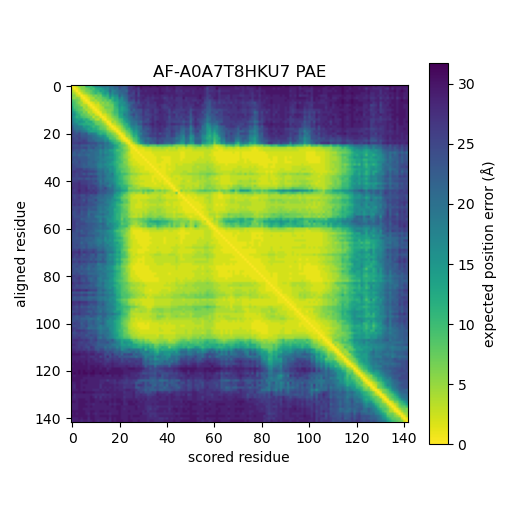00 35.94 139 SER A N 1
ATOM 1124 C CA . SER A 1 139 ? 36.730 -0.993 10.882 1.00 35.94 139 SER A CA 1
ATOM 1125 C C . SER A 1 139 ? 37.123 -2.088 9.890 1.00 35.94 139 SER A C 1
ATOM 1127 O O . SER A 1 139 ? 37.204 -3.256 10.266 1.00 35.94 139 SER A O 1
ATOM 1129 N N . MET A 1 140 ? 37.355 -1.712 8.630 1.00 36.88 140 MET A N 1
ATOM 1130 C CA . MET A 1 140 ? 38.082 -2.553 7.681 1.00 36.88 140 MET A CA 1
ATOM 1131 C C . MET A 1 140 ? 39.512 -2.724 8.196 1.00 36.88 140 MET A C 1
ATOM 1133 O O . MET A 1 140 ? 40.247 -1.742 8.286 1.00 36.88 140 MET A O 1
ATOM 1137 N N . LEU A 1 141 ? 39.886 -3.955 8.533 1.00 33.59 141 LEU A N 1
ATOM 1138 C CA . LEU A 1 141 ? 41.279 -4.377 8.604 1.00 33.59 141 LEU A CA 1
ATOM 1139 C C . LEU A 1 141 ? 41.554 -5.208 7.348 1.00 33.59 141 LEU A C 1
ATOM 1141 O O . LEU A 1 141 ? 40.888 -6.219 7.120 1.00 33.59 141 LEU A O 1
ATOM 1145 N N . TYR A 1 142 ? 42.470 -4.693 6.526 1.00 36.50 142 TYR A N 1
ATOM 1146 C CA . TYR A 1 142 ? 43.334 -5.498 5.665 1.00 36.50 142 TYR A CA 1
ATOM 1147 C C . TYR A 1 142 ? 44.412 -6.150 6.530 1.00 36.50 142 TYR A C 1
ATOM 1149 O O . TYR A 1 142 ? 44.804 -5.508 7.535 1.00 36.50 142 TYR A O 1
#

Solvent-accessible surface area (backbone atoms only — not comparable to full-atom values): 9092 Å² total; per-residue (Å²): 141,88,73,69,68,65,59,53,56,52,50,54,59,78,65,55,78,63,83,77,81,73,67,83,83,65,74,39,36,36,34,35,72,45,44,32,98,89,29,58,48,66,88,57,62,52,44,45,53,43,36,58,77,70,62,39,74,93,74,42,57,42,34,34,40,55,61,74,74,76,48,99,45,71,43,73,31,46,27,36,36,36,22,71,93,59,58,46,82,89,68,61,79,93,60,76,37,95,82,39,43,82,41,82,55,71,93,67,57,74,70,59,51,56,66,56,43,79,77,51,91,73,58,68,67,78,77,46,74,89,78,84,77,78,84,74,80,82,79,85,77,130

Organism: Caligus rogercresseyi (NCBI:txid217165)

Radius of gyration: 21.75 Å; Cα contacts (8 Å, |Δi|>4): 144; chains: 1; bounding box: 58×66×45 Å

Foldseek 3Di:
DPDPPVVVVVVCVVPPPDDDPDPPQDAAEEEEQWDDPNHLQNVQDWALVSLVVVVPPDRSRYTYDNDCPPDVHVQPHQEYEDAPVGDDQVRDRPDHDPRYYYHYDDPDDVVVVVVVCVVPPPRPCVVDPDDPDDPDDDDDDD

InterPro domains:
  IPR001503 Glycosyl transferase family 10 [PTHR48438] (25-117)
  IPR031481 Fucosyltransferase, N-terminal [PF17039] (26-115)

Mean predicted aligned error: 14.67 Å

pLDDT: mean 75.01, std 20.63, range [33.59, 96.88]

Secondary structure (DSSP, 8-state):
---HHHHHHHHHHHH--------S-PPEEEEE-S-BTTBSSTTS-SBTHHHHHTT--S---EEEES-TTSSS-GGGSSEEEE-GGG--TTSS-S---TTPEEEE--SS-HHHHHHHHTT--SSGGGTS-S-----PPPP---

Sequence (142 aa):
MCITALSVLLTICLTWRGPVLIPPESTKYILYWNTAYGSSEYGFCCGKEPYVKYNCHPRRNCYVTNNRSYLESVSDFDAILFHQRTLSSNDLPSKRSLHQRYIFYLLESPSNMLYQTLHVTRTAAKIIGRCVTNYSKPSMLY